Protein AF-A0A564Q8Y2-F1 (afdb_monomer_lite)

Foldseek 3Di:
DDDDDDDPNDDPDPDPDKDKAFADPPFDFDWDCPPNRTDGLLVVLLVVLCVVCVQAAFQQRSQVSSQVVCVVVPNVRGRIDIDDDPVRRRPGDPDDD

Radius of gyration: 16.08 Å; chains: 1; bounding box: 45×36×31 Å

Sequence (97 aa):
MRGRRKKFGIDVNEERNILLAACEEGQTSMDTFIGGGYHGAFTYFLVETIKKEKGSVTYRELIEKTGEKLEKNGFDRMTPQLEGQERYFNELFLSSV

Structure (mmCIF, N/CA/C/O backbone):
data_AF-A0A564Q8Y2-F1
#
_entry.id   AF-A0A564Q8Y2-F1
#
loop_
_atom_site.group_PDB
_atom_site.id
_atom_site.type_symbol
_atom_site.label_atom_id
_atom_site.label_alt_id
_atom_site.label_comp_id
_atom_site.label_asym_id
_atom_site.label_entity_id
_atom_site.label_seq_id
_atom_site.pdbx_PDB_ins_code
_atom_site.Cartn_x
_atom_site.Cartn_y
_atom_site.Cartn_z
_atom_site.occupancy
_atom_site.B_iso_or_equiv
_atom_site.auth_seq_id
_atom_site.auth_comp_id
_atom_site.auth_asym_id
_atom_site.auth_atom_id
_atom_site.pdbx_PDB_model_num
ATOM 1 N N . MET A 1 1 ? -30.800 3.234 10.005 1.00 41.62 1 MET A N 1
ATOM 2 C CA . MET A 1 1 ? -30.001 4.442 10.313 1.00 41.62 1 MET A CA 1
ATOM 3 C C . MET A 1 1 ? -30.492 5.585 9.439 1.00 41.62 1 MET A C 1
ATOM 5 O O . MET A 1 1 ? -30.554 5.424 8.229 1.00 41.62 1 MET A O 1
ATOM 9 N N . ARG A 1 2 ? -30.955 6.687 10.037 1.00 42.06 2 ARG A N 1
ATOM 10 C CA . ARG A 1 2 ? -31.524 7.837 9.317 1.00 42.06 2 ARG A CA 1
ATOM 11 C C . ARG A 1 2 ? -30.399 8.858 9.121 1.00 42.06 2 ARG A C 1
ATOM 13 O O . ARG A 1 2 ? -30.001 9.499 10.087 1.00 42.06 2 ARG A O 1
ATOM 20 N N . GLY A 1 3 ? -29.865 8.958 7.902 1.00 50.81 3 GLY A N 1
ATOM 21 C CA . GLY A 1 3 ? -28.835 9.938 7.555 1.00 50.81 3 GLY A CA 1
ATOM 22 C C . GLY A 1 3 ? -29.320 11.358 7.847 1.00 50.81 3 GLY A C 1
ATOM 23 O O . GLY A 1 3 ? -30.420 11.752 7.446 1.00 50.81 3 GLY A O 1
ATOM 24 N N . ARG A 1 4 ? -28.522 12.111 8.603 1.00 59.84 4 ARG A N 1
ATOM 25 C CA . ARG A 1 4 ? -28.788 13.503 8.967 1.00 59.84 4 ARG A CA 1
ATOM 26 C C . ARG A 1 4 ? -28.824 14.332 7.675 1.00 59.84 4 ARG A C 1
ATOM 28 O O . ARG A 1 4 ? -27.893 14.290 6.878 1.00 59.84 4 ARG A O 1
ATOM 35 N N . ARG A 1 5 ? -29.929 15.044 7.422 1.00 54.91 5 ARG A N 1
ATOM 36 C CA . ARG A 1 5 ? -30.106 15.860 6.205 1.00 54.91 5 ARG A CA 1
ATOM 37 C C . ARG A 1 5 ? -29.005 16.930 6.151 1.00 54.91 5 ARG A C 1
ATOM 39 O O . ARG A 1 5 ? -28.976 17.808 7.012 1.00 54.91 5 ARG A O 1
ATOM 46 N N . LYS A 1 6 ? -28.126 16.860 5.145 1.00 58.16 6 LYS A N 1
ATOM 47 C CA . LYS A 1 6 ? -27.081 17.864 4.887 1.00 58.16 6 LYS A CA 1
ATOM 48 C C . LYS A 1 6 ? -27.747 19.216 4.602 1.00 58.16 6 LYS A C 1
ATOM 50 O O . LYS A 1 6 ? -28.544 19.325 3.672 1.00 58.16 6 LYS A O 1
ATOM 55 N N . LYS A 1 7 ? -27.437 20.252 5.384 1.00 55.31 7 LYS A N 1
ATOM 56 C CA . LYS A 1 7 ? -27.762 21.648 5.045 1.00 55.31 7 LYS A CA 1
ATOM 57 C C . LYS A 1 7 ? -26.510 22.234 4.384 1.00 55.31 7 LYS A C 1
ATOM 59 O O . LYS A 1 7 ? -25.444 22.169 4.981 1.00 55.31 7 LYS A O 1
ATOM 64 N N . PHE A 1 8 ? -26.623 22.729 3.150 1.00 73.00 8 PHE A N 1
ATOM 65 C CA . PHE A 1 8 ? -25.509 23.305 2.367 1.00 73.00 8 PHE A CA 1
ATOM 66 C C . PHE A 1 8 ? -24.321 22.365 2.070 1.00 73.00 8 PHE A C 1
ATOM 68 O O . PHE A 1 8 ? -23.200 22.831 1.918 1.00 73.00 8 PHE A O 1
ATOM 75 N N . GLY A 1 9 ? -24.534 21.046 2.001 1.00 59.19 9 GLY A N 1
ATOM 76 C CA . GLY A 1 9 ? -23.439 20.095 1.746 1.00 59.19 9 GLY A CA 1
ATOM 77 C C . GLY A 1 9 ? -22.507 19.862 2.940 1.00 59.19 9 GLY A C 1
ATOM 78 O O . GLY A 1 9 ? -21.520 19.151 2.799 1.00 59.19 9 GLY A O 1
ATOM 79 N N . ILE A 1 10 ? -22.838 20.403 4.117 1.00 65.19 10 ILE A N 1
ATOM 80 C CA . ILE A 1 10 ? -22.088 20.157 5.349 1.00 65.19 10 ILE A CA 1
ATOM 81 C C . ILE A 1 10 ? -22.305 18.698 5.753 1.00 65.19 10 ILE A C 1
ATOM 83 O O . ILE A 1 10 ? -23.404 18.313 6.167 1.00 65.19 10 ILE A O 1
ATOM 87 N N . ASP A 1 11 ? -21.257 17.898 5.586 1.00 61.16 11 ASP A N 1
ATOM 88 C CA . ASP A 1 11 ? -21.188 16.512 6.021 1.00 61.16 11 ASP A CA 1
ATOM 89 C C . ASP A 1 11 ? -20.395 16.432 7.324 1.00 61.16 11 ASP A C 1
ATOM 91 O O . ASP A 1 11 ? -19.235 16.835 7.377 1.00 61.16 11 ASP A O 1
ATOM 95 N N . VAL A 1 12 ? -21.031 15.946 8.388 1.00 61.41 12 VAL A N 1
ATOM 96 C CA . VAL A 1 12 ? -20.343 15.665 9.652 1.00 61.41 12 VAL A CA 1
ATOM 97 C C . VAL A 1 12 ? -19.959 14.198 9.581 1.00 61.41 12 VAL A C 1
ATOM 99 O O . VAL A 1 12 ? -20.768 13.330 9.903 1.00 61.41 12 VAL A O 1
ATOM 102 N N . ASN A 1 13 ? -18.767 13.927 9.055 1.00 61.81 13 ASN A N 1
ATOM 103 C CA . ASN A 1 13 ? -18.344 12.563 8.785 1.00 61.81 13 ASN A CA 1
ATOM 104 C C . ASN A 1 13 ? -17.868 11.887 10.084 1.00 61.81 13 ASN A C 1
ATOM 106 O O . ASN A 1 13 ? -16.732 12.061 10.518 1.00 61.81 13 ASN A O 1
ATOM 110 N N . GLU A 1 14 ? -18.771 11.148 10.731 1.00 65.75 14 GLU A N 1
ATOM 111 C CA . GLU A 1 14 ? -18.476 10.278 11.882 1.00 65.75 14 GLU A CA 1
ATOM 112 C C . GLU A 1 14 ? -18.087 8.851 11.449 1.00 65.75 14 GLU A C 1
ATOM 114 O O . GLU A 1 14 ? -17.882 7.977 12.293 1.00 65.75 14 GLU A O 1
ATOM 119 N N . GLU A 1 15 ? -17.997 8.589 10.142 1.00 75.12 15 GLU A N 1
ATOM 120 C CA . GLU A 1 15 ? -17.792 7.244 9.615 1.00 75.12 15 GLU A CA 1
ATOM 121 C C . GLU A 1 15 ? -16.362 6.750 9.871 1.00 75.12 15 GLU A C 1
ATOM 123 O O . GLU A 1 15 ? -15.381 7.496 9.788 1.00 75.12 15 GLU A O 1
ATOM 128 N N . ARG A 1 16 ? -16.243 5.455 10.185 1.00 84.50 16 ARG A N 1
ATOM 129 C CA . ARG A 1 16 ? -14.963 4.762 10.390 1.00 84.50 16 ARG A CA 1
ATOM 130 C C . ARG A 1 16 ? -14.363 4.318 9.057 1.00 84.50 16 ARG A C 1
ATOM 132 O O . ARG A 1 16 ? -14.111 3.136 8.848 1.00 84.50 16 ARG A O 1
ATOM 139 N N . ASN A 1 17 ? -14.180 5.267 8.149 1.00 89.56 17 ASN A N 1
ATOM 140 C CA . ASN A 1 17 ? -13.579 4.997 6.851 1.00 89.56 17 ASN A CA 1
ATOM 141 C C . ASN A 1 17 ? -12.090 5.348 6.887 1.00 89.56 17 ASN A C 1
ATOM 143 O O . ASN A 1 17 ? -11.696 6.381 7.434 1.00 89.56 17 ASN A O 1
ATOM 147 N N . ILE A 1 18 ? -11.286 4.489 6.270 1.00 93.62 18 ILE A N 1
ATOM 148 C CA . ILE A 1 18 ? -9.880 4.739 5.964 1.00 93.62 18 ILE A CA 1
ATOM 149 C C . ILE A 1 18 ? -9.712 4.564 4.458 1.00 93.62 18 ILE A C 1
ATOM 151 O O . ILE A 1 18 ? -10.174 3.572 3.893 1.00 93.62 18 ILE A O 1
ATOM 155 N N . LEU A 1 19 ? -9.053 5.523 3.818 1.00 95.94 19 LEU A N 1
ATOM 156 C CA . LEU A 1 19 ? -8.663 5.473 2.418 1.00 95.94 19 LEU A CA 1
ATOM 157 C C . LEU A 1 19 ? -7.156 5.218 2.327 1.00 95.94 19 LEU A C 1
ATOM 159 O O . LEU A 1 19 ? -6.356 5.925 2.935 1.00 95.94 19 LEU A O 1
ATOM 163 N N . LEU A 1 20 ? -6.791 4.208 1.539 1.00 97.75 20 LEU A N 1
ATOM 164 C CA . LEU A 1 20 ? -5.423 3.966 1.093 1.00 97.75 20 LEU A CA 1
ATOM 165 C C . LEU A 1 20 ? -5.348 4.327 -0.393 1.00 97.75 20 LEU A C 1
ATOM 167 O O . LEU A 1 20 ? -5.892 3.597 -1.226 1.00 97.75 20 LEU A O 1
ATOM 171 N N . ALA A 1 21 ? -4.713 5.448 -0.725 1.00 97.88 21 ALA A N 1
ATOM 172 C CA . ALA A 1 21 ? -4.544 5.883 -2.109 1.00 97.88 21 ALA A CA 1
ATOM 173 C C . ALA A 1 21 ? -3.160 5.484 -2.635 1.00 97.88 21 ALA A C 1
ATOM 175 O O . ALA A 1 21 ? -2.175 5.471 -1.898 1.00 97.88 21 ALA A O 1
ATOM 176 N N . ALA A 1 22 ? -3.078 5.166 -3.927 1.00 97.56 22 ALA A N 1
ATOM 177 C CA . ALA A 1 22 ? -1.834 4.709 -4.544 1.00 97.56 22 ALA A CA 1
ATOM 178 C C . ALA A 1 22 ? -0.787 5.820 -4.727 1.00 97.56 22 ALA A C 1
ATOM 180 O O . ALA A 1 22 ? 0.400 5.517 -4.841 1.00 97.56 22 ALA A O 1
ATOM 181 N N . CYS A 1 23 ? -1.230 7.072 -4.828 1.00 97.19 23 CYS A N 1
ATOM 182 C CA . CYS A 1 23 ? -0.388 8.229 -5.086 1.00 97.19 23 CYS A CA 1
ATOM 183 C C . CYS A 1 23 ? -1.076 9.522 -4.613 1.00 97.19 23 CYS A C 1
ATOM 185 O O . CYS A 1 23 ? -2.291 9.531 -4.398 1.00 97.19 23 CYS A O 1
ATOM 187 N N . GLU A 1 24 ? -0.307 10.601 -4.489 1.00 96.50 24 GLU A N 1
ATOM 188 C CA . GLU A 1 24 ? -0.821 11.951 -4.241 1.00 96.50 24 GLU A CA 1
ATOM 189 C C . GLU A 1 24 ? -1.556 12.516 -5.462 1.00 96.50 24 GLU A C 1
ATOM 191 O O . GLU A 1 24 ? -1.453 12.012 -6.588 1.00 96.50 24 GLU A O 1
ATOM 196 N N . GLU A 1 25 ? -2.277 13.616 -5.245 1.00 95.62 25 GLU A N 1
ATOM 197 C CA . GLU A 1 25 ? -2.803 14.421 -6.341 1.00 95.62 25 GLU A CA 1
ATOM 198 C C . GLU A 1 25 ? -1.666 14.869 -7.281 1.00 95.62 25 GLU A C 1
ATOM 200 O O . GLU A 1 25 ? -0.585 15.266 -6.852 1.00 95.62 25 GLU A O 1
ATOM 205 N N . GLY A 1 26 ? -1.904 14.790 -8.593 1.00 94.94 26 GLY A N 1
ATOM 206 C CA . GLY A 1 26 ? -0.923 15.167 -9.618 1.00 94.94 26 GLY A CA 1
ATOM 207 C C . GLY A 1 26 ? 0.113 14.087 -9.946 1.00 94.94 26 GLY A C 1
ATOM 208 O O . GLY A 1 26 ? 0.853 14.232 -10.921 1.00 94.94 26 GLY A O 1
ATOM 209 N N . GLN A 1 27 ? 0.140 12.983 -9.199 1.00 96.81 27 GLN A N 1
ATOM 210 C CA . GLN A 1 27 ? 0.922 11.798 -9.539 1.00 96.81 27 GLN A CA 1
ATOM 211 C C . GLN A 1 27 ? 0.092 10.808 -10.370 1.00 96.81 27 GLN A C 1
ATOM 213 O O . GLN A 1 27 ? -1.134 10.874 -10.437 1.00 96.81 27 GLN A O 1
ATOM 218 N N . THR A 1 28 ? 0.772 9.882 -11.047 1.00 96.12 28 THR A N 1
ATOM 219 C CA . THR A 1 28 ? 0.129 8.827 -11.842 1.00 96.12 28 THR A CA 1
ATOM 220 C C . THR A 1 28 ? 0.389 7.472 -11.203 1.00 96.12 28 THR A C 1
ATOM 222 O O . THR A 1 28 ? 1.542 7.084 -11.022 1.00 96.12 28 THR A O 1
ATOM 225 N N . SER A 1 29 ? -0.683 6.739 -10.897 1.00 96.12 29 SER A N 1
ATOM 226 C CA . SER A 1 29 ? -0.575 5.337 -10.494 1.00 96.12 29 SER A CA 1
ATOM 227 C C . SER A 1 29 ? -0.121 4.477 -11.675 1.00 96.12 29 SER A C 1
ATOM 229 O O . SER A 1 29 ? -0.586 4.673 -12.798 1.00 96.12 29 SER A O 1
ATOM 231 N N . MET A 1 30 ? 0.803 3.548 -11.436 1.00 95.19 30 MET A N 1
ATOM 232 C CA . MET A 1 30 ? 1.476 2.796 -12.497 1.00 95.19 30 MET A CA 1
ATOM 233 C C . MET A 1 30 ? 1.016 1.339 -12.560 1.00 95.19 30 MET A C 1
ATOM 235 O O . MET A 1 30 ? 1.069 0.622 -11.558 1.00 95.19 30 MET A O 1
ATOM 239 N N . ASP A 1 31 ? 0.684 0.885 -13.766 1.00 96.25 31 ASP A N 1
ATOM 240 C CA . ASP A 1 31 ? 0.614 -0.535 -14.112 1.00 96.25 31 ASP A CA 1
ATOM 241 C C . ASP A 1 31 ? 1.992 -1.023 -14.569 1.00 96.25 31 ASP A C 1
ATOM 243 O O . ASP A 1 31 ? 2.693 -0.348 -15.325 1.00 96.25 31 ASP A O 1
ATOM 247 N N . THR A 1 32 ? 2.408 -2.199 -14.108 1.00 94.06 32 THR A N 1
ATOM 248 C CA . THR A 1 32 ? 3.762 -2.715 -14.325 1.00 94.06 32 THR A CA 1
ATOM 249 C C . THR A 1 32 ? 3.783 -4.231 -14.505 1.00 94.06 32 THR A C 1
ATOM 251 O O . THR A 1 32 ? 2.914 -4.946 -14.003 1.00 94.06 32 THR A O 1
ATOM 254 N N . PHE A 1 33 ? 4.782 -4.726 -15.241 1.00 96.19 33 PHE A N 1
ATOM 255 C CA . PHE A 1 33 ? 5.021 -6.154 -15.424 1.00 96.19 33 PHE A CA 1
ATOM 256 C C . PHE A 1 33 ? 5.959 -6.670 -14.325 1.00 96.19 33 PHE A C 1
ATOM 258 O O . PHE A 1 33 ? 7.174 -6.483 -14.392 1.00 96.19 33 PHE A O 1
ATOM 265 N N . ILE A 1 34 ? 5.396 -7.316 -13.305 1.00 94.56 34 ILE A N 1
ATOM 266 C CA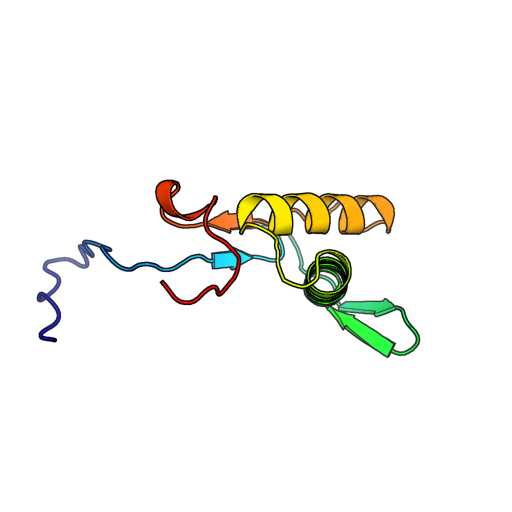 . ILE A 1 34 ? 6.1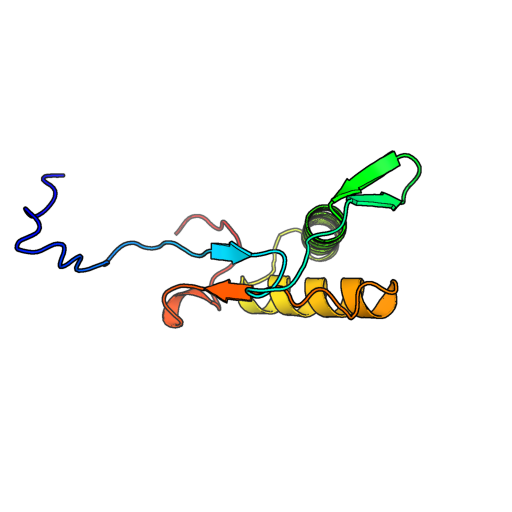07 -7.817 -12.120 1.00 94.56 34 ILE A CA 1
ATOM 267 C C . ILE A 1 34 ? 5.569 -9.194 -11.729 1.00 94.56 34 ILE A C 1
ATOM 269 O O . ILE A 1 34 ? 4.401 -9.496 -11.938 1.00 94.56 34 ILE A O 1
ATOM 273 N N . GLY A 1 35 ? 6.424 -10.081 -11.214 1.00 90.12 35 GLY A N 1
ATOM 274 C CA . GLY A 1 35 ? 5.992 -11.432 -10.822 1.00 90.12 35 GLY A CA 1
ATOM 275 C C . GLY A 1 35 ? 5.454 -12.301 -11.974 1.00 90.12 35 GLY A C 1
ATOM 276 O O . GLY A 1 35 ? 4.744 -13.270 -11.723 1.00 90.12 35 GLY A O 1
ATOM 277 N N . GLY A 1 36 ? 5.783 -11.967 -13.228 1.00 95.25 36 GLY A N 1
ATOM 278 C CA . GLY A 1 36 ? 5.337 -12.701 -14.419 1.00 95.25 36 GLY A CA 1
ATOM 279 C C . GLY A 1 36 ? 3.974 -12.273 -14.976 1.00 95.25 36 GLY A C 1
ATOM 280 O O . GLY A 1 36 ? 3.461 -12.949 -15.865 1.00 95.25 36 GLY A O 1
ATOM 281 N N . GLY A 1 37 ? 3.393 -11.170 -14.494 1.00 96.94 37 GLY A N 1
ATOM 282 C CA . GLY A 1 37 ? 2.126 -10.631 -14.991 1.00 96.94 37 GLY A CA 1
ATOM 283 C C . GLY A 1 37 ? 2.030 -9.110 -14.871 1.00 96.94 37 GLY A C 1
ATOM 284 O O . GLY A 1 37 ? 2.898 -8.461 -14.289 1.00 96.94 37 GLY A O 1
ATOM 285 N N . TYR A 1 38 ? 0.969 -8.535 -15.443 1.00 97.56 38 TYR A N 1
ATOM 286 C CA . TYR A 1 38 ? 0.654 -7.115 -15.281 1.00 97.56 38 TYR A CA 1
ATOM 287 C C . TYR A 1 38 ? -0.145 -6.880 -14.000 1.00 97.56 38 TYR A C 1
ATOM 289 O O . TYR A 1 38 ? -1.167 -7.527 -13.766 1.00 97.56 38 TYR A O 1
ATOM 297 N N . HIS A 1 39 ? 0.311 -5.928 -13.191 1.00 97.88 39 HIS A N 1
ATOM 298 C CA . HIS A 1 39 ? -0.312 -5.535 -11.932 1.00 97.88 39 HIS A CA 1
ATOM 299 C C . HIS A 1 39 ? -0.194 -4.025 -11.727 1.00 97.88 39 HIS A C 1
ATOM 301 O O . HIS A 1 39 ? 0.790 -3.422 -12.149 1.00 97.88 39 HIS A O 1
ATOM 307 N N . GLY A 1 40 ? -1.128 -3.428 -10.988 1.00 97.69 40 GLY A N 1
ATOM 308 C CA . GLY A 1 40 ? -0.906 -2.096 -10.429 1.00 97.69 40 GLY A CA 1
ATOM 309 C C . GLY A 1 40 ? 0.202 -2.159 -9.375 1.00 97.69 40 GLY A C 1
ATOM 310 O O . GLY A 1 40 ? 0.094 -2.949 -8.431 1.00 97.69 40 GLY A O 1
ATOM 311 N N . ALA A 1 41 ? 1.247 -1.339 -9.511 1.00 97.69 41 ALA A N 1
ATOM 312 C CA . ALA A 1 41 ? 2.435 -1.370 -8.652 1.00 97.69 41 ALA A CA 1
ATOM 313 C C . ALA A 1 41 ? 2.063 -1.267 -7.163 1.00 97.69 41 ALA A C 1
ATOM 315 O O . ALA A 1 41 ? 2.469 -2.103 -6.355 1.00 97.69 41 ALA A O 1
ATOM 316 N N . PHE A 1 42 ? 1.204 -0.301 -6.817 1.00 98.38 42 PHE A N 1
ATOM 317 C CA . PHE A 1 42 ? 0.709 -0.119 -5.451 1.00 98.38 42 PHE A CA 1
ATOM 318 C C . PHE A 1 42 ? -0.009 -1.366 -4.923 1.00 98.38 42 PHE A C 1
ATOM 320 O O . PHE A 1 42 ? 0.335 -1.878 -3.860 1.00 98.38 42 PHE A O 1
ATOM 327 N N . THR A 1 43 ? -0.967 -1.900 -5.686 1.00 98.12 43 THR A N 1
ATOM 328 C CA . THR A 1 43 ? -1.765 -3.060 -5.253 1.00 98.12 43 THR A CA 1
ATOM 329 C C . THR A 1 43 ? -0.894 -4.302 -5.077 1.00 98.12 43 THR A C 1
ATOM 331 O O . THR A 1 43 ? -1.073 -5.048 -4.115 1.00 98.12 43 THR A O 1
ATOM 334 N N . TYR A 1 44 ? 0.070 -4.521 -5.974 1.00 98.00 44 TYR A N 1
ATOM 335 C CA . TYR A 1 44 ? 0.986 -5.652 -5.882 1.00 98.00 44 TYR A CA 1
ATOM 336 C C . TYR A 1 44 ? 1.782 -5.627 -4.573 1.00 98.00 44 TYR A C 1
ATOM 338 O O . TYR A 1 44 ? 1.753 -6.601 -3.817 1.00 98.00 44 TYR A O 1
ATOM 346 N N . PHE A 1 45 ? 2.452 -4.510 -4.270 1.00 97.81 45 PHE A N 1
ATOM 347 C CA . PHE A 1 45 ? 3.268 -4.408 -3.058 1.00 97.81 45 PHE A CA 1
ATOM 348 C C . PHE A 1 45 ? 2.429 -4.335 -1.784 1.00 97.81 45 PHE A C 1
ATOM 350 O O . PHE A 1 45 ? 2.845 -4.890 -0.768 1.00 97.81 45 PHE A O 1
ATOM 357 N N . LEU A 1 46 ? 1.232 -3.744 -1.834 1.00 98.00 46 LEU A N 1
ATOM 358 C CA . LEU A 1 46 ? 0.282 -3.758 -0.723 1.00 98.00 46 LEU A CA 1
ATOM 359 C C . LEU A 1 46 ? -0.082 -5.200 -0.335 1.00 98.00 46 LEU A C 1
ATOM 361 O O . LEU A 1 46 ? 0.057 -5.597 0.822 1.00 98.00 46 LEU A O 1
ATOM 365 N N . VAL A 1 47 ? -0.483 -6.019 -1.314 1.00 97.00 47 VAL A N 1
ATOM 366 C CA . VAL A 1 47 ? -0.836 -7.431 -1.094 1.00 97.00 47 VAL A CA 1
ATOM 367 C C . VAL A 1 47 ? 0.375 -8.250 -0.650 1.00 97.00 47 VAL A C 1
ATOM 369 O O . VAL A 1 47 ? 0.251 -9.116 0.217 1.00 97.00 47 VAL A O 1
ATOM 372 N N . GLU A 1 48 ? 1.553 -7.990 -1.216 1.00 96.88 48 GLU A N 1
ATOM 373 C CA . GLU A 1 48 ? 2.793 -8.641 -0.791 1.00 96.88 48 GLU A CA 1
ATOM 374 C C . GLU A 1 48 ? 3.119 -8.337 0.682 1.00 96.88 48 GLU A C 1
ATOM 376 O O . GLU A 1 48 ? 3.468 -9.249 1.435 1.00 96.88 48 GLU A O 1
ATOM 381 N N . THR A 1 49 ? 2.952 -7.085 1.120 1.00 97.62 49 THR A N 1
ATOM 382 C CA . THR A 1 49 ? 3.128 -6.676 2.521 1.00 97.62 49 THR A CA 1
ATOM 383 C C . THR A 1 49 ? 2.113 -7.356 3.434 1.00 97.62 49 THR A C 1
ATOM 385 O O . THR A 1 49 ? 2.518 -7.962 4.424 1.00 97.62 49 THR A O 1
ATOM 388 N N . ILE A 1 50 ? 0.822 -7.362 3.077 1.00 96.75 50 ILE A N 1
ATOM 389 C CA . ILE A 1 50 ? -0.228 -8.052 3.854 1.00 96.75 50 ILE A CA 1
ATOM 390 C C . ILE A 1 50 ? 0.130 -9.530 4.061 1.00 96.75 50 ILE A C 1
ATOM 392 O O . ILE A 1 50 ? 0.034 -10.050 5.175 1.00 96.75 50 ILE A O 1
ATOM 396 N N . LYS A 1 51 ? 0.582 -10.211 2.998 1.00 95.88 51 LYS A N 1
ATOM 397 C CA . LYS A 1 51 ? 1.003 -11.619 3.062 1.00 95.88 51 LYS A CA 1
ATOM 398 C C . LYS A 1 51 ? 2.223 -11.814 3.962 1.00 95.88 51 LYS A C 1
ATOM 400 O O . LYS A 1 51 ? 2.247 -12.764 4.743 1.00 95.88 51 LYS A O 1
ATOM 405 N N . LYS A 1 52 ? 3.224 -10.933 3.865 1.00 96.25 52 LYS A N 1
ATOM 406 C CA . LYS A 1 52 ? 4.454 -11.002 4.668 1.00 96.25 52 LYS A CA 1
ATOM 407 C C . LYS A 1 52 ? 4.174 -10.827 6.162 1.00 96.25 52 LYS A C 1
ATOM 409 O O . LYS A 1 52 ? 4.707 -11.589 6.963 1.00 96.25 52 LYS A O 1
ATOM 414 N N . GLU A 1 53 ? 3.324 -9.869 6.518 1.00 94.75 53 GLU A N 1
ATOM 415 C CA . GLU A 1 53 ? 2.968 -9.556 7.910 1.00 94.75 53 GLU A CA 1
ATOM 416 C C . GLU A 1 53 ? 1.866 -10.481 8.468 1.00 94.75 53 GLU A C 1
ATOM 418 O O . GLU A 1 53 ? 1.453 -10.346 9.617 1.00 94.75 53 GLU A O 1
ATOM 423 N N . LYS A 1 54 ? 1.375 -11.443 7.668 1.00 90.38 54 LYS A N 1
ATOM 424 C CA . LYS A 1 54 ? 0.341 -12.426 8.048 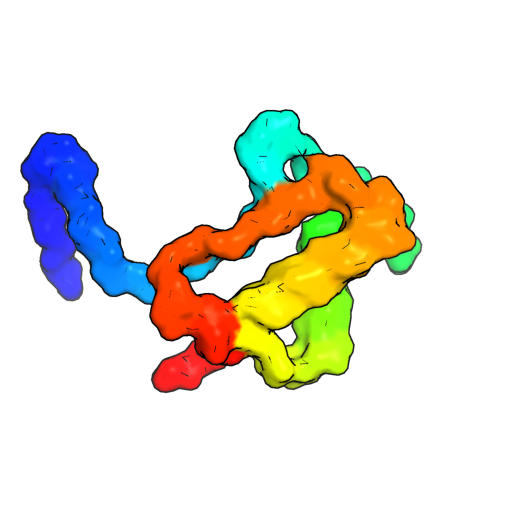1.00 90.38 54 LYS A CA 1
ATOM 425 C C . LYS A 1 54 ? -0.937 -11.790 8.619 1.00 90.38 54 LYS A C 1
ATOM 427 O O . LYS A 1 54 ? -1.593 -12.377 9.474 1.00 90.38 54 LYS A O 1
ATOM 432 N N . GLY A 1 55 ? -1.290 -10.593 8.149 1.00 79.00 55 GLY A N 1
ATOM 433 C CA . GLY A 1 55 ? -2.456 -9.842 8.630 1.00 79.00 55 GLY A CA 1
ATOM 434 C C . GLY A 1 55 ? -2.294 -9.185 10.008 1.00 79.00 55 GLY A C 1
ATOM 435 O O . GLY A 1 55 ? -3.241 -8.579 10.495 1.00 79.00 55 GLY A O 1
ATOM 436 N N . SER A 1 56 ? -1.116 -9.257 10.635 1.00 91.31 56 SER A N 1
ATOM 437 C CA . SER A 1 56 ? -0.808 -8.578 11.901 1.00 91.31 56 SER A CA 1
ATOM 438 C C . SER A 1 56 ? -0.084 -7.253 11.650 1.00 91.31 56 SER A C 1
ATOM 440 O O . SER A 1 56 ? 1.055 -7.075 12.067 1.00 91.31 56 SER A O 1
ATOM 442 N N . VAL A 1 57 ? -0.735 -6.341 10.924 1.00 96.81 57 VAL A N 1
ATOM 443 C CA . VAL A 1 57 ? -0.181 -5.030 10.552 1.00 96.81 57 VAL A CA 1
ATOM 444 C C . VAL A 1 57 ? -1.241 -3.945 10.706 1.00 96.81 57 VAL A C 1
ATOM 446 O O . VAL A 1 57 ? -2.407 -4.162 10.368 1.00 96.81 57 VAL A O 1
ATOM 449 N N . THR A 1 58 ? -0.859 -2.786 11.234 1.00 97.56 58 THR A N 1
ATOM 450 C CA . THR A 1 58 ? -1.751 -1.621 11.323 1.00 97.56 58 THR A CA 1
ATOM 451 C C . THR A 1 58 ? -1.896 -0.910 9.976 1.00 97.56 58 THR A C 1
ATOM 453 O O . THR A 1 58 ? -1.089 -1.120 9.070 1.00 97.56 58 THR A O 1
ATOM 456 N N . TYR A 1 59 ? -2.902 -0.044 9.814 1.00 97.62 59 TYR A N 1
ATOM 457 C CA . TYR A 1 59 ? -3.035 0.763 8.588 1.00 97.62 59 TYR A CA 1
ATOM 458 C C . TYR A 1 59 ? -1.794 1.629 8.320 1.00 97.62 59 TYR A C 1
ATOM 460 O O . TYR A 1 59 ? -1.336 1.703 7.179 1.00 97.62 59 TYR A O 1
ATOM 468 N N . ARG A 1 60 ? -1.231 2.237 9.372 1.00 98.06 60 ARG A N 1
ATOM 469 C CA . ARG A 1 60 ? -0.004 3.041 9.306 1.00 98.06 60 ARG A CA 1
ATOM 470 C C . ARG A 1 60 ? 1.195 2.215 8.849 1.00 98.06 60 ARG A C 1
ATOM 472 O O . ARG A 1 60 ? 1.828 2.549 7.855 1.00 98.06 60 ARG A O 1
ATOM 479 N N . GLU A 1 61 ? 1.468 1.101 9.520 1.00 98.25 61 GLU A N 1
ATOM 480 C CA . GLU A 1 61 ? 2.600 0.247 9.146 1.00 98.25 61 GLU A CA 1
ATOM 481 C C . GLU A 1 61 ? 2.429 -0.328 7.735 1.00 98.25 61 GLU A C 1
ATOM 483 O O . GLU A 1 61 ? 3.405 -0.486 7.003 1.00 98.25 61 GLU A O 1
ATOM 488 N N . LEU A 1 62 ? 1.193 -0.646 7.336 1.00 98.19 62 LEU A N 1
ATOM 489 C CA . LEU A 1 62 ? 0.904 -1.190 6.017 1.00 98.19 62 LEU A CA 1
ATOM 490 C C . LEU A 1 62 ? 1.234 -0.184 4.909 1.00 98.19 62 LEU A C 1
ATOM 492 O O . LEU A 1 62 ? 1.869 -0.574 3.925 1.00 98.19 62 LEU A O 1
ATOM 496 N N . ILE A 1 63 ? 0.832 1.085 5.050 1.00 98.12 63 ILE A N 1
ATOM 497 C CA . ILE A 1 63 ? 1.117 2.110 4.037 1.00 98.12 63 ILE A CA 1
ATOM 498 C C . ILE A 1 63 ? 2.615 2.445 3.989 1.00 98.12 63 ILE A C 1
ATOM 500 O O . ILE A 1 63 ? 3.177 2.504 2.897 1.00 98.12 63 ILE A O 1
ATOM 504 N N . GLU A 1 64 ? 3.282 2.545 5.145 1.00 98.31 64 GLU A N 1
ATOM 505 C CA . GLU A 1 64 ? 4.721 2.832 5.257 1.00 98.31 64 GLU A CA 1
ATOM 506 C C . GLU A 1 64 ? 5.558 1.725 4.598 1.00 98.31 64 GLU A C 1
ATOM 508 O O . GLU A 1 64 ? 6.318 1.985 3.665 1.00 98.31 64 GLU A O 1
ATOM 513 N N . LYS A 1 65 ? 5.336 0.458 4.978 1.00 98.31 65 LYS A N 1
ATOM 514 C CA . LYS A 1 65 ? 6.032 -0.701 4.385 1.00 98.31 65 LYS A CA 1
ATOM 515 C C . LYS A 1 65 ? 5.739 -0.866 2.890 1.00 98.31 65 LYS A C 1
ATOM 517 O O . LYS A 1 65 ? 6.581 -1.368 2.142 1.00 98.31 65 LYS A O 1
ATOM 522 N N . THR A 1 66 ? 4.538 -0.493 2.442 1.00 98.19 66 THR A N 1
ATOM 523 C CA . THR A 1 66 ? 4.183 -0.509 1.013 1.00 98.19 66 THR A CA 1
ATOM 524 C C . THR A 1 66 ? 4.937 0.581 0.252 1.00 98.19 66 THR A C 1
ATOM 526 O O . THR A 1 66 ? 5.474 0.295 -0.819 1.00 98.19 66 THR A O 1
ATOM 529 N N . GLY A 1 67 ? 5.046 1.786 0.817 1.00 98.00 67 GLY A N 1
ATOM 530 C CA . GLY A 1 67 ? 5.858 2.881 0.279 1.00 98.00 67 GLY A CA 1
ATOM 531 C C . GLY A 1 67 ? 7.338 2.513 0.162 1.00 98.00 67 GLY A C 1
ATOM 532 O O . GLY A 1 67 ? 7.907 2.630 -0.920 1.00 98.00 67 GLY A O 1
ATOM 533 N N . GLU A 1 68 ? 7.933 1.944 1.215 1.00 98.12 68 GLU A N 1
ATOM 534 C CA . GLU A 1 68 ? 9.328 1.467 1.199 1.00 98.12 68 GLU A CA 1
ATOM 535 C C . GLU A 1 68 ? 9.585 0.449 0.074 1.00 98.12 68 GLU A C 1
ATOM 537 O O . GLU A 1 68 ? 10.633 0.450 -0.580 1.00 98.12 68 GLU A O 1
ATOM 542 N N . LYS A 1 69 ? 8.624 -0.450 -0.175 1.00 97.38 69 LYS A N 1
ATOM 543 C CA . LYS A 1 69 ? 8.712 -1.412 -1.281 1.00 97.38 69 LYS A CA 1
ATOM 544 C C . LYS A 1 69 ? 8.606 -0.732 -2.638 1.00 97.38 69 LYS A C 1
ATOM 546 O O . LYS A 1 69 ? 9.353 -1.115 -3.534 1.00 97.38 69 LYS A O 1
ATOM 551 N N . LEU A 1 70 ? 7.702 0.229 -2.805 1.00 97.50 70 LEU A N 1
ATOM 552 C CA . LEU A 1 70 ? 7.574 0.986 -4.049 1.00 97.50 70 LEU A CA 1
ATOM 553 C C . LEU A 1 70 ? 8.879 1.717 -4.376 1.00 97.50 70 LEU A C 1
ATOM 555 O O . LEU A 1 70 ? 9.422 1.519 -5.462 1.00 97.50 70 LEU A O 1
ATOM 559 N N . GLU A 1 71 ? 9.434 2.454 -3.414 1.00 97.00 71 GLU A N 1
ATOM 560 C CA . GLU A 1 71 ? 10.709 3.163 -3.560 1.00 97.00 71 GLU A CA 1
ATOM 561 C C . GLU A 1 71 ? 11.840 2.197 -3.945 1.00 97.00 71 GLU A C 1
ATOM 563 O O . GLU A 1 71 ? 12.509 2.377 -4.964 1.00 97.00 71 GLU A O 1
ATOM 568 N N . LYS A 1 72 ? 11.992 1.092 -3.203 1.00 97.19 72 LYS A N 1
ATOM 569 C CA . LYS A 1 72 ? 13.032 0.086 -3.463 1.00 97.19 72 LYS A CA 1
ATOM 570 C C . LYS A 1 72 ? 12.936 -0.551 -4.856 1.00 97.19 72 LYS A C 1
ATOM 572 O O . LYS A 1 72 ? 13.943 -1.038 -5.370 1.00 97.19 72 LYS A O 1
ATOM 577 N N . ASN A 1 73 ? 11.745 -0.591 -5.450 1.00 96.38 73 ASN A N 1
ATOM 578 C CA . ASN A 1 73 ? 11.506 -1.194 -6.760 1.00 96.38 73 ASN A CA 1
ATOM 579 C C . ASN A 1 73 ? 11.384 -0.157 -7.895 1.00 96.38 73 ASN A C 1
ATOM 581 O O . ASN A 1 73 ? 10.952 -0.516 -8.988 1.00 96.38 73 ASN A O 1
ATOM 585 N N . GLY A 1 74 ? 11.798 1.096 -7.666 1.00 96.06 74 GLY A N 1
ATOM 586 C CA . GLY A 1 74 ? 11.874 2.129 -8.708 1.00 96.06 74 GLY A CA 1
ATOM 587 C C . GLY A 1 74 ? 10.551 2.839 -9.003 1.00 96.06 74 GLY A C 1
ATOM 588 O O . GLY A 1 74 ? 10.370 3.368 -10.098 1.00 96.06 74 GLY A O 1
ATOM 589 N N . PHE A 1 75 ? 9.620 2.831 -8.047 1.00 96.06 75 PHE A N 1
ATOM 590 C CA . PHE A 1 75 ? 8.355 3.566 -8.102 1.00 96.06 75 PHE A CA 1
ATOM 591 C C . PHE A 1 75 ? 8.374 4.784 -7.164 1.00 96.06 75 PHE A C 1
ATOM 593 O O . PHE A 1 75 ? 7.344 5.157 -6.614 1.00 96.06 75 PHE A O 1
ATOM 600 N N . ASP A 1 76 ? 9.536 5.422 -6.991 1.00 92.75 76 ASP A N 1
ATOM 601 C CA . ASP A 1 76 ? 9.776 6.579 -6.109 1.00 92.75 76 ASP A CA 1
ATOM 602 C C . ASP A 1 76 ? 8.906 7.808 -6.430 1.00 92.75 76 ASP A C 1
ATOM 604 O O . ASP A 1 76 ? 8.714 8.685 -5.592 1.00 92.75 76 ASP A O 1
ATOM 608 N N . ARG A 1 77 ? 8.334 7.860 -7.637 1.00 91.56 77 ARG A N 1
ATOM 609 C CA . ARG A 1 77 ? 7.413 8.922 -8.074 1.00 91.56 77 ARG A CA 1
ATOM 610 C C . ARG A 1 77 ? 5.963 8.716 -7.629 1.00 91.56 77 ARG A C 1
ATOM 612 O O . ARG A 1 77 ? 5.137 9.591 -7.880 1.00 91.56 77 ARG A O 1
ATOM 619 N N . MET A 1 78 ? 5.637 7.559 -7.052 1.00 96.00 78 MET A N 1
ATOM 620 C CA . MET A 1 78 ? 4.325 7.266 -6.479 1.00 96.00 78 MET A CA 1
ATOM 621 C C . MET A 1 78 ? 4.416 7.374 -4.958 1.00 96.00 78 MET A C 1
ATOM 623 O O . MET A 1 78 ? 5.116 6.579 -4.337 1.00 96.00 78 MET A O 1
ATOM 627 N N . THR A 1 79 ? 3.675 8.308 -4.362 1.00 97.25 79 THR A N 1
ATOM 628 C CA . THR A 1 79 ? 3.609 8.505 -2.907 1.00 97.25 79 THR A CA 1
ATOM 629 C C . THR A 1 79 ? 2.273 7.996 -2.361 1.00 97.25 79 THR A C 1
ATOM 631 O O . THR A 1 79 ? 1.274 8.714 -2.446 1.00 97.25 79 THR A O 1
ATOM 634 N N . PRO A 1 80 ? 2.198 6.779 -1.794 1.00 97.94 80 PRO A N 1
ATOM 635 C CA . PRO A 1 80 ? 0.952 6.272 -1.231 1.00 97.94 80 PRO A CA 1
ATOM 636 C C . PRO A 1 80 ? 0.421 7.157 -0.098 1.00 97.94 80 PRO A C 1
ATOM 638 O O . PRO A 1 80 ? 1.202 7.675 0.698 1.00 97.94 80 PRO A O 1
ATOM 641 N N . GLN A 1 81 ? -0.902 7.295 -0.001 1.00 98.25 81 GLN A N 1
ATOM 642 C CA . GLN A 1 81 ? -1.566 8.134 1.003 1.00 98.25 81 GLN A CA 1
ATOM 643 C C . GLN A 1 81 ? -2.424 7.295 1.951 1.00 98.25 81 GLN A C 1
ATOM 645 O O . GLN A 1 81 ? -3.079 6.337 1.531 1.00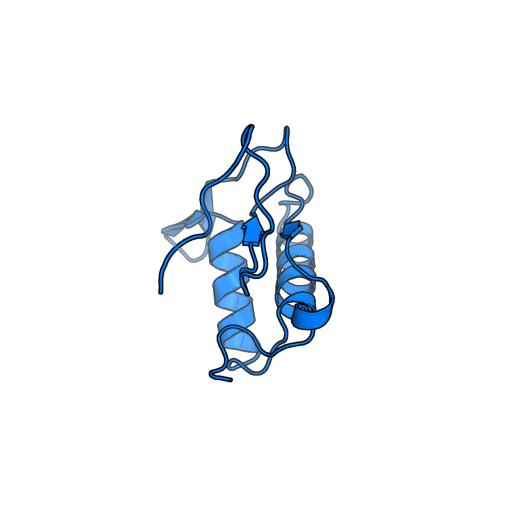 98.25 81 GLN A O 1
ATOM 650 N N . LEU A 1 82 ? -2.444 7.694 3.223 1.00 97.81 82 LEU A N 1
ATOM 651 C CA . LEU A 1 82 ? -3.345 7.183 4.253 1.00 97.81 82 LEU A CA 1
ATOM 652 C C . LEU A 1 82 ? -4.218 8.332 4.753 1.00 97.81 82 LEU A C 1
ATOM 654 O O . LEU A 1 82 ? -3.741 9.239 5.433 1.00 97.81 82 LEU A O 1
ATOM 658 N N . GLU A 1 83 ? -5.505 8.270 4.435 1.00 96.25 83 GLU A N 1
ATOM 659 C CA . GLU A 1 83 ? -6.472 9.313 4.759 1.00 96.25 83 GLU A CA 1
ATOM 660 C C . GLU A 1 83 ? -7.606 8.751 5.621 1.00 96.25 83 GLU A C 1
ATOM 662 O O . GLU A 1 83 ? -8.084 7.633 5.422 1.00 96.25 83 GLU A O 1
ATOM 667 N N . GLY A 1 84 ? -8.053 9.528 6.604 1.00 92.62 84 GLY A N 1
ATOM 668 C CA . GLY A 1 84 ? -9.102 9.129 7.538 1.00 92.62 84 GLY A CA 1
ATOM 669 C C . GLY A 1 84 ? -8.927 9.791 8.900 1.00 92.62 84 GLY A C 1
ATOM 670 O O . GLY A 1 84 ? -8.174 10.752 9.052 1.00 92.62 84 GLY A O 1
ATOM 671 N N . GLN A 1 85 ? -9.627 9.279 9.913 1.00 91.12 85 GLN A N 1
ATOM 672 C CA . GLN A 1 85 ? -9.450 9.766 11.282 1.00 91.12 85 GLN A CA 1
ATOM 673 C C . GLN A 1 85 ? -8.213 9.114 11.908 1.00 91.12 85 GLN A C 1
ATOM 675 O O . GLN A 1 85 ? -8.179 7.898 12.090 1.00 91.12 85 GLN A O 1
ATOM 680 N N . GLU A 1 86 ? -7.237 9.931 12.308 1.00 91.75 86 GLU A N 1
ATOM 681 C CA . GLU A 1 86 ? -5.929 9.474 12.807 1.00 91.75 86 GLU A CA 1
ATOM 682 C C . GLU A 1 86 ? -6.019 8.442 13.941 1.00 91.75 86 GLU A C 1
ATOM 684 O O . GLU A 1 86 ? -5.222 7.505 13.997 1.00 91.75 86 GLU A O 1
ATOM 689 N N . ARG A 1 87 ? -7.032 8.556 14.811 1.00 91.88 87 ARG A N 1
ATOM 690 C CA . ARG A 1 87 ? -7.278 7.600 15.905 1.00 91.88 87 ARG A CA 1
ATOM 691 C C . ARG A 1 87 ? -7.427 6.142 15.446 1.00 91.88 87 ARG A C 1
ATOM 693 O O . ARG A 1 87 ? -7.264 5.254 16.273 1.00 91.88 87 ARG A O 1
ATOM 700 N N . TYR A 1 88 ? -7.728 5.902 14.168 1.00 92.25 88 TYR A N 1
ATOM 701 C CA . TYR A 1 88 ? -7.881 4.568 13.583 1.00 92.25 88 TYR A CA 1
ATOM 702 C C . TYR A 1 88 ? -6.631 4.068 12.839 1.00 92.25 88 TYR A C 1
ATOM 704 O O . TYR A 1 88 ? -6.566 2.900 12.471 1.00 92.25 88 TYR A O 1
ATOM 712 N N . PHE A 1 89 ? -5.605 4.899 12.625 1.00 95.00 89 PHE A N 1
ATOM 713 C CA . PHE A 1 89 ? -4.439 4.517 11.808 1.00 95.00 89 PHE A CA 1
ATOM 714 C C . PHE A 1 89 ? -3.589 3.405 12.433 1.00 95.00 89 PHE A C 1
ATOM 716 O O . PHE A 1 89 ? -2.916 2.664 11.718 1.00 95.00 89 PHE A O 1
ATOM 723 N N . ASN A 1 90 ? -3.650 3.269 13.756 1.00 95.69 90 ASN A N 1
ATOM 724 C CA . ASN A 1 90 ? -2.934 2.235 14.498 1.00 95.69 90 ASN A CA 1
ATOM 725 C C . ASN A 1 90 ? -3.825 1.014 14.812 1.00 95.69 90 ASN A C 1
ATOM 727 O O . ASN A 1 90 ? -3.424 0.152 15.589 1.00 95.69 90 ASN A O 1
ATOM 731 N N . GLU A 1 91 ? -5.033 0.930 14.242 1.00 94.38 91 GLU A N 1
ATOM 732 C CA . GLU A 1 91 ? -5.839 -0.294 14.280 1.00 94.38 91 GLU A CA 1
ATOM 733 C C . GLU A 1 91 ? -5.309 -1.312 13.260 1.00 94.38 91 GLU A C 1
ATOM 735 O O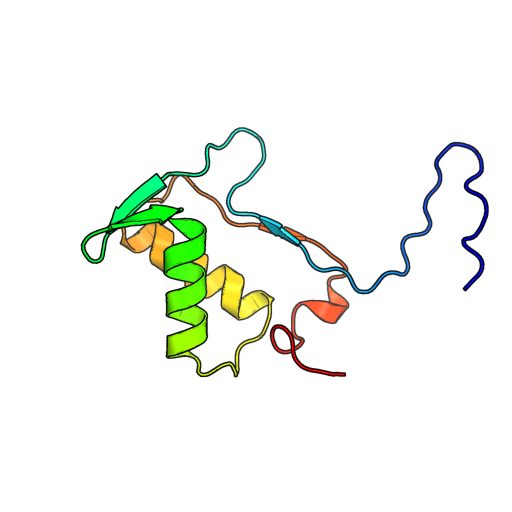 . GLU A 1 91 ? -4.741 -0.942 12.228 1.00 94.38 91 GLU A O 1
ATOM 740 N N . LEU A 1 92 ? -5.497 -2.604 13.545 1.00 95.75 92 LEU A N 1
ATOM 741 C CA . LEU A 1 92 ? -5.110 -3.679 12.632 1.00 95.75 92 LEU A CA 1
ATOM 742 C C . LEU A 1 92 ? -5.936 -3.615 11.341 1.00 95.75 92 LEU A C 1
ATOM 744 O O . LEU A 1 92 ? -7.166 -3.486 11.379 1.00 95.75 92 LEU A O 1
ATOM 748 N N . PHE A 1 93 ? -5.254 -3.760 10.204 1.00 95.19 93 PHE A N 1
ATOM 749 C CA . PHE A 1 93 ? -5.851 -3.701 8.874 1.00 95.19 93 PHE A CA 1
ATOM 750 C C . PHE A 1 93 ? -7.013 -4.692 8.729 1.00 95.19 93 PHE A C 1
ATOM 752 O O . PHE A 1 93 ? -6.835 -5.898 8.905 1.00 95.19 93 PHE A O 1
ATOM 759 N N . LEU A 1 94 ? -8.203 -4.172 8.401 1.00 91.75 94 LEU A N 1
ATOM 760 C CA . LEU A 1 94 ? -9.460 -4.924 8.243 1.00 91.75 94 LEU A CA 1
ATOM 761 C C . LEU A 1 94 ? -9.817 -5.861 9.410 1.00 91.75 94 LEU A C 1
ATOM 763 O O . LEU A 1 94 ? -10.626 -6.778 9.244 1.00 91.75 94 LEU A O 1
ATOM 767 N N . SER A 1 95 ? -9.242 -5.645 10.593 1.00 88.00 95 SER A N 1
ATOM 768 C CA . SER A 1 95 ? -9.641 -6.402 11.772 1.00 88.00 95 SER A CA 1
ATOM 769 C C . SER A 1 95 ? -11.094 -6.087 12.128 1.00 88.00 95 SER A C 1
ATOM 771 O O . SER A 1 95 ? -11.560 -4.954 11.998 1.00 88.00 95 SER A O 1
ATOM 773 N N . SER A 1 96 ? -11.841 -7.119 12.525 1.00 69.75 96 SER A N 1
ATOM 774 C CA . SER A 1 96 ? -13.171 -6.909 13.093 1.00 69.75 96 SER A CA 1
ATOM 775 C C . SER A 1 96 ? -13.004 -6.286 14.474 1.00 69.75 96 SER A C 1
ATOM 777 O O . SER A 1 96 ? -12.259 -6.822 15.296 1.00 69.75 96 SER A O 1
ATOM 779 N N . VAL A 1 97 ? -13.668 -5.150 14.681 1.00 56.75 97 VAL A N 1
ATOM 780 C CA . VAL A 1 97 ? -13.784 -4.475 15.981 1.00 56.75 97 VAL A CA 1
ATOM 781 C C . VAL A 1 97 ? -14.654 -5.296 16.925 1.00 56.75 97 VAL A C 1
ATOM 783 O O . VAL A 1 97 ? -15.679 -5.832 16.441 1.00 56.75 97 VAL A O 1
#

Secondary structure (DSSP, 8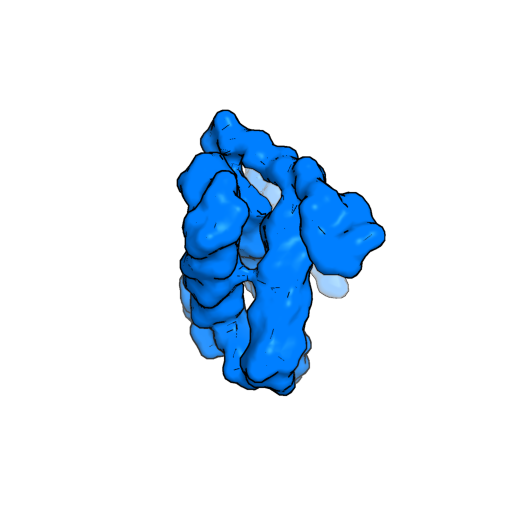-state):
------STT--------EEEESS-TT----EEEETTEEEEHHHHHHHHHHHHTTT--BHHHHHHHHHHHHHHTT-TT---EEEE-GGGTTSBTT---

pLDDT: mean 89.21, std 14.5, range [41.62, 98.38]